Protein AF-A0A9E3YXK5-F1 (afdb_monomer)

Nearest PDB structures (foldseek):
  3r5a-assembly2_E  TM=9.094E-01  e=1.624E-13  Pseudomonas aeruginosa
  3r5c-assembly1_C  TM=9.121E-01  e=3.005E-13  Pseudomonas aeruginosa
  3r5d-assembly1_C  TM=9.102E-01  e=3.005E-13  Pseudomonas aeruginosa
  3r5b-assembly2_D  TM=9.345E-01  e=2.028E-12  Pseudomonas aeruginosa
  3r5a-assembly2_F  TM=9.073E-01  e=5.917E-13  Pseudomonas aeruginosa

Sequence (138 aa):
MTDGAFAFGLGVGTHNSKGEWLEVFFPQPLIHPAQTVAAVVENCDNDHALSRDELSAMQAALATAGEKALAQLAGQLLQSDQPVVAVLLQEDKPPANVPEAYLKLHLLSHRLVKPHGTNLEGLFGALPNVAWTSEGAI

pLDDT: mean 95.08, std 7.38, range [40.56, 98.75]

Structure (mmCIF, N/CA/C/O backbone):
data_AF-A0A9E3YXK5-F1
#
_entry.id   AF-A0A9E3YXK5-F1
#
loop_
_atom_site.group_PDB
_atom_site.id
_atom_site.type_symbol
_atom_site.label_atom_id
_atom_site.label_alt_id
_atom_site.label_comp_id
_atom_site.label_asym_id
_atom_site.label_entity_id
_atom_site.label_seq_id
_atom_site.pdbx_PDB_ins_code
_atom_site.Cartn_x
_atom_site.Cartn_y
_atom_site.Cartn_z
_atom_site.occupancy
_atom_site.B_iso_or_equiv
_atom_site.auth_seq_id
_atom_site.auth_comp_id
_atom_site.auth_asym_id
_atom_site.auth_atom_id
_atom_site.pdbx_PDB_model_num
ATOM 1 N N . MET A 1 1 ? -10.781 22.041 4.939 1.00 40.56 1 MET A N 1
ATOM 2 C CA . MET A 1 1 ? -9.516 21.299 5.060 1.00 40.56 1 MET A CA 1
ATOM 3 C C . MET A 1 1 ? -9.758 20.260 6.127 1.00 40.56 1 MET A C 1
ATOM 5 O O . MET A 1 1 ? -10.081 20.636 7.242 1.00 40.56 1 MET A O 1
ATOM 9 N N . THR A 1 2 ? -9.826 18.991 5.754 1.00 45.34 2 THR A N 1
ATOM 10 C CA . THR A 1 2 ? -9.902 17.898 6.727 1.00 45.34 2 THR A CA 1
ATOM 11 C C . THR A 1 2 ? -8.493 17.692 7.267 1.00 45.34 2 THR A C 1
ATOM 13 O O . THR A 1 2 ? -7.605 17.393 6.478 1.00 45.34 2 THR A O 1
ATOM 16 N N . ASP A 1 3 ? -8.290 17.899 8.570 1.00 63.34 3 ASP A N 1
ATOM 17 C CA . ASP A 1 3 ? -7.023 17.689 9.296 1.00 63.34 3 ASP A CA 1
ATOM 18 C C . ASP A 1 3 ? -6.673 16.188 9.400 1.00 63.34 3 ASP A C 1
ATOM 20 O O . ASP A 1 3 ? -6.555 15.620 10.488 1.00 63.34 3 ASP A O 1
ATOM 24 N N . GLY A 1 4 ? -6.597 15.494 8.265 1.00 83.25 4 GLY A N 1
ATOM 25 C CA . GLY A 1 4 ? -6.352 14.058 8.210 1.00 83.25 4 GLY A CA 1
ATOM 26 C C . GLY A 1 4 ? -5.704 13.641 6.898 1.00 83.25 4 GLY A C 1
ATOM 27 O O . GLY A 1 4 ? -5.901 14.289 5.870 1.00 83.25 4 GLY A O 1
ATOM 28 N N . ALA A 1 5 ? -4.940 12.550 6.957 1.00 94.56 5 ALA A N 1
ATOM 29 C CA . ALA A 1 5 ? -4.237 11.996 5.808 1.00 94.56 5 ALA A CA 1
ATOM 30 C C . ALA A 1 5 ? -5.194 11.699 4.638 1.00 94.56 5 ALA A C 1
ATOM 32 O O . ALA A 1 5 ? -6.366 11.353 4.824 1.00 94.56 5 ALA A O 1
ATOM 33 N N . PHE A 1 6 ? -4.687 11.822 3.414 1.00 96.56 6 PHE A N 1
ATOM 34 C CA . PHE A 1 6 ? -5.427 11.550 2.188 1.00 96.56 6 PHE A CA 1
ATOM 35 C C . PHE A 1 6 ? -5.777 10.065 2.049 1.00 96.56 6 PHE A C 1
ATOM 37 O O . PHE A 1 6 ? -6.950 9.730 1.879 1.00 96.56 6 PHE A O 1
ATOM 44 N N . ALA A 1 7 ? -4.790 9.174 2.143 1.00 97.69 7 ALA A N 1
ATOM 45 C CA . ALA A 1 7 ? -4.995 7.740 1.962 1.00 97.69 7 ALA A CA 1
ATOM 46 C C . ALA A 1 7 ? -3.959 6.909 2.720 1.00 97.69 7 ALA A C 1
ATOM 48 O O . ALA A 1 7 ? -2.857 7.374 3.000 1.00 97.69 7 ALA A O 1
ATOM 49 N N . PHE A 1 8 ? -4.313 5.660 3.011 1.00 98.00 8 PHE A N 1
ATOM 50 C CA . PHE A 1 8 ? -3.408 4.681 3.601 1.00 98.00 8 PHE A CA 1
ATOM 51 C C . PHE A 1 8 ? -3.567 3.315 2.935 1.00 98.00 8 PHE A C 1
ATOM 53 O O . PHE A 1 8 ? -4.680 2.912 2.591 1.00 98.00 8 PHE A O 1
ATOM 60 N N . GLY A 1 9 ? -2.470 2.577 2.805 1.00 98.00 9 GLY A N 1
ATOM 61 C CA . GLY A 1 9 ? -2.490 1.179 2.404 1.00 98.00 9 GLY A CA 1
ATOM 62 C C . GLY A 1 9 ? -1.376 0.389 3.076 1.00 98.00 9 GLY A C 1
ATOM 63 O O . GLY A 1 9 ? -0.223 0.804 3.057 1.00 98.00 9 GLY A O 1
ATOM 64 N N . LEU A 1 10 ? -1.723 -0.774 3.625 1.00 98.19 10 LEU A N 1
ATOM 65 C CA . LEU A 1 10 ? -0.760 -1.801 4.010 1.00 98.19 10 LEU A CA 1
ATOM 66 C C . LEU A 1 10 ? -0.742 -2.855 2.902 1.00 98.19 10 LEU A C 1
ATOM 68 O O . LEU A 1 10 ? -1.766 -3.495 2.648 1.00 98.19 10 LEU A O 1
ATOM 72 N N . GLY A 1 11 ? 0.382 -2.967 2.206 1.00 97.56 11 GLY A N 1
ATOM 73 C CA . GLY A 1 11 ? 0.508 -3.749 0.983 1.00 97.56 11 GLY A CA 1
ATOM 74 C C . GLY A 1 11 ? 1.648 -4.751 1.033 1.00 97.56 11 GLY A C 1
ATOM 75 O O . GLY A 1 11 ? 2.569 -4.637 1.836 1.00 97.56 11 GLY A O 1
ATOM 76 N N . VAL A 1 12 ? 1.569 -5.739 0.154 1.00 97.88 12 VAL A N 1
ATOM 77 C CA . VAL A 1 12 ? 2.607 -6.743 -0.091 1.00 97.88 12 VAL A CA 1
ATOM 78 C C . VAL A 1 12 ? 2.933 -6.719 -1.572 1.00 97.88 12 VAL A C 1
ATOM 80 O O . VAL A 1 12 ? 2.033 -6.525 -2.384 1.00 97.88 12 VAL A O 1
ATOM 83 N N . GLY A 1 13 ? 4.194 -6.885 -1.932 1.00 97.31 13 GLY A N 1
ATOM 84 C CA . GLY A 1 13 ? 4.594 -6.820 -3.331 1.00 97.31 13 GLY A CA 1
ATOM 85 C C . GLY A 1 13 ? 5.854 -7.609 -3.605 1.00 97.31 13 GLY A C 1
ATOM 86 O O . GLY A 1 13 ? 6.245 -8.468 -2.819 1.00 97.31 13 GLY A O 1
ATOM 87 N N . THR A 1 14 ? 6.497 -7.289 -4.717 1.00 97.69 14 THR A N 1
ATOM 88 C CA . THR A 1 14 ? 7.682 -7.993 -5.205 1.00 97.69 14 THR A CA 1
ATOM 89 C C . THR A 1 14 ? 8.815 -7.018 -5.492 1.00 97.69 14 THR A C 1
ATOM 91 O O . THR A 1 14 ? 8.611 -5.895 -5.967 1.00 97.69 14 THR A O 1
ATOM 94 N N . HIS A 1 15 ? 10.036 -7.461 -5.192 1.00 97.12 15 HIS A N 1
ATOM 95 C CA . HIS A 1 15 ? 11.270 -6.746 -5.503 1.00 97.12 15 HIS A CA 1
ATOM 96 C C . HIS A 1 15 ? 12.046 -7.460 -6.599 1.00 97.12 15 HIS A C 1
ATOM 98 O O . HIS A 1 15 ? 12.057 -8.689 -6.672 1.00 97.12 15 HIS A O 1
ATOM 104 N N . ASN A 1 16 ? 12.774 -6.692 -7.404 1.00 95.38 16 ASN A N 1
ATOM 105 C CA . ASN A 1 16 ? 13.817 -7.260 -8.248 1.00 95.38 16 ASN A CA 1
ATOM 106 C C . ASN A 1 16 ? 15.084 -7.599 -7.432 1.00 95.38 16 ASN A C 1
ATOM 108 O O . ASN A 1 16 ? 15.186 -7.334 -6.234 1.00 95.38 16 ASN A O 1
ATOM 112 N N . SER A 1 17 ? 16.109 -8.140 -8.096 1.00 94.25 17 SER A N 1
ATOM 113 C CA . SER A 1 17 ? 17.380 -8.514 -7.453 1.00 94.25 17 SER A CA 1
ATOM 114 C C . SER A 1 17 ? 18.189 -7.344 -6.871 1.00 94.25 17 SER A C 1
ATOM 116 O O . SER A 1 17 ? 19.171 -7.582 -6.169 1.00 94.25 17 SER A O 1
ATOM 118 N N . LYS A 1 18 ? 17.801 -6.094 -7.149 1.00 94.38 18 LYS A N 1
ATOM 119 C CA . LYS A 1 18 ? 18.396 -4.876 -6.582 1.00 94.38 18 LYS A CA 1
ATOM 120 C C . LYS A 1 18 ? 17.602 -4.317 -5.395 1.00 94.38 18 LYS A C 1
ATOM 122 O O . LYS A 1 18 ? 18.037 -3.325 -4.820 1.00 94.38 18 LYS A O 1
ATOM 127 N N . GLY A 1 19 ? 16.477 -4.935 -5.027 1.00 93.31 19 GLY A N 1
ATOM 128 C CA . GLY A 1 19 ? 15.590 -4.443 -3.970 1.00 93.31 19 GLY A CA 1
ATOM 129 C C . GLY A 1 19 ? 14.644 -3.325 -4.419 1.00 93.31 19 GLY A C 1
ATOM 130 O O . GLY A 1 19 ? 14.123 -2.604 -3.577 1.00 93.31 19 GLY A O 1
ATOM 131 N N . GLU A 1 20 ? 14.440 -3.145 -5.727 1.00 96.06 20 GLU A N 1
ATOM 132 C CA . GLU A 1 20 ? 13.505 -2.148 -6.265 1.00 96.06 20 GLU A CA 1
ATOM 133 C C . GLU A 1 20 ? 12.106 -2.769 -6.406 1.00 96.06 20 GLU A C 1
ATOM 135 O O . GLU A 1 20 ? 11.978 -3.896 -6.896 1.00 96.06 20 GLU A O 1
ATOM 140 N N . TRP A 1 21 ? 11.059 -2.035 -6.020 1.00 98.06 21 TRP A N 1
ATOM 141 C CA . TRP A 1 21 ? 9.663 -2.455 -6.185 1.00 98.06 21 TRP A CA 1
ATOM 142 C C . TRP A 1 21 ? 9.271 -2.615 -7.656 1.00 98.06 21 TRP A C 1
ATOM 144 O O . TRP A 1 21 ? 9.498 -1.721 -8.470 1.00 98.06 21 TRP A O 1
ATOM 154 N N . LEU A 1 22 ? 8.619 -3.730 -7.985 1.00 97.94 22 LEU A N 1
ATOM 155 C CA . LEU A 1 22 ? 8.006 -3.959 -9.300 1.00 97.94 22 LEU A CA 1
ATOM 156 C C . LEU A 1 22 ? 6.505 -3.661 -9.268 1.00 97.94 22 LEU A C 1
ATOM 158 O O . LEU A 1 22 ? 5.953 -3.007 -10.157 1.00 97.94 22 LEU A O 1
ATOM 162 N N . GLU A 1 23 ? 5.852 -4.130 -8.212 1.00 98.31 23 GLU A N 1
ATOM 163 C CA . GLU A 1 23 ? 4.434 -3.939 -7.953 1.00 98.31 23 GLU A CA 1
ATOM 164 C C . GLU A 1 23 ? 4.136 -4.010 -6.458 1.00 98.31 23 GLU A C 1
ATOM 166 O O . GLU A 1 23 ? 4.963 -4.480 -5.673 1.00 98.31 23 GLU A O 1
ATOM 171 N N . VAL A 1 24 ? 2.957 -3.516 -6.077 1.00 98.50 24 VAL A N 1
ATOM 172 C CA . VAL A 1 24 ? 2.418 -3.677 -4.728 1.00 98.50 24 VAL A CA 1
ATOM 173 C C . VAL A 1 24 ? 0.922 -3.949 -4.815 1.00 98.50 24 VAL A C 1
ATOM 175 O O . VAL A 1 24 ? 0.163 -3.190 -5.428 1.00 98.50 24 VAL A O 1
ATOM 178 N N . PHE A 1 25 ? 0.481 -4.996 -4.131 1.00 98.44 25 PHE A N 1
ATOM 179 C CA . PHE A 1 25 ? -0.918 -5.306 -3.902 1.00 98.44 25 PHE A CA 1
ATOM 180 C C . PHE A 1 25 ? -1.377 -4.764 -2.545 1.00 98.44 25 PHE A C 1
ATOM 182 O O . PHE A 1 25 ? -0.811 -5.099 -1.503 1.00 98.44 25 PHE A O 1
ATOM 189 N N . PHE A 1 26 ? -2.447 -3.964 -2.546 1.00 98.44 26 PHE A N 1
ATOM 190 C CA . PHE A 1 26 ? -3.080 -3.443 -1.331 1.00 98.44 26 PHE A CA 1
ATOM 191 C C . PHE A 1 26 ? -4.434 -4.135 -1.113 1.00 98.44 26 PHE A C 1
ATOM 193 O O . PHE A 1 26 ? -5.405 -3.774 -1.780 1.00 98.44 26 PHE A O 1
ATOM 200 N N . PRO A 1 27 ? -4.554 -5.096 -0.172 1.00 97.25 27 PRO A N 1
ATOM 201 C CA . PRO A 1 27 ? -5.798 -5.845 0.026 1.00 97.25 27 PRO A CA 1
ATOM 202 C C . PRO A 1 27 ? -6.963 -4.973 0.512 1.00 97.25 27 PRO A C 1
ATOM 204 O O . PRO A 1 27 ? -8.118 -5.196 0.148 1.00 97.25 27 PRO A O 1
ATOM 207 N N . GLN A 1 28 ? -6.658 -3.982 1.353 1.00 96.62 28 GLN A N 1
ATOM 208 C CA . GLN A 1 28 ? -7.647 -3.107 1.978 1.00 96.62 28 GLN A CA 1
ATOM 209 C C . GLN A 1 28 ? -7.133 -1.656 2.029 1.00 96.62 28 GLN A C 1
ATOM 211 O O . GLN A 1 28 ? -6.759 -1.173 3.100 1.00 96.62 28 GLN A O 1
ATOM 216 N N . PRO A 1 29 ? -7.084 -0.948 0.884 1.00 97.81 29 PRO A N 1
ATOM 217 C CA . PRO A 1 29 ? -6.719 0.462 0.861 1.00 97.81 29 PRO A CA 1
ATOM 218 C C . PRO A 1 29 ? -7.809 1.303 1.538 1.00 97.81 29 PRO A C 1
ATOM 220 O O . PRO A 1 29 ? -8.999 0.989 1.459 1.00 97.81 29 PRO A O 1
ATOM 223 N N . LEU A 1 30 ? -7.405 2.391 2.186 1.00 97.44 30 LEU A N 1
ATOM 224 C CA . LEU A 1 30 ? -8.283 3.318 2.891 1.00 97.44 30 LEU A CA 1
ATOM 225 C C . LEU A 1 30 ? -8.161 4.712 2.281 1.00 97.44 30 LEU A C 1
ATOM 227 O O . LEU A 1 30 ? -7.059 5.224 2.091 1.00 97.44 30 LEU A O 1
ATOM 231 N N . ILE A 1 31 ? -9.305 5.344 2.033 1.00 96.81 31 ILE A N 1
ATOM 232 C CA . ILE A 1 31 ? -9.391 6.778 1.754 1.00 96.81 31 ILE A CA 1
ATOM 233 C C . ILE A 1 31 ? -9.783 7.491 3.048 1.00 96.81 31 ILE A C 1
ATOM 235 O O . ILE A 1 31 ? -10.665 7.009 3.758 1.00 96.81 31 ILE A O 1
ATOM 239 N N . HIS A 1 32 ? -9.125 8.606 3.361 1.00 95.50 32 HIS A N 1
ATOM 240 C CA . HIS A 1 32 ? -9.312 9.350 4.611 1.00 95.50 32 HIS A CA 1
ATOM 241 C C . HIS A 1 32 ? -9.257 8.446 5.859 1.00 95.50 32 HIS A C 1
ATOM 243 O O . HIS A 1 32 ? -10.256 8.330 6.577 1.00 95.50 32 HIS A O 1
ATOM 249 N N . PRO A 1 33 ? -8.121 7.757 6.106 1.00 95.38 33 PRO A N 1
ATOM 250 C CA . PRO A 1 33 ? -7.980 6.887 7.268 1.00 95.38 33 PRO A CA 1
ATOM 251 C C . PRO A 1 33 ? -8.215 7.662 8.572 1.00 95.38 33 PRO A C 1
ATOM 253 O O . PRO A 1 33 ? -7.969 8.867 8.661 1.00 95.38 33 PRO A O 1
ATOM 256 N N . ALA A 1 34 ? -8.676 6.955 9.605 1.00 93.44 34 ALA A N 1
ATOM 257 C CA . ALA A 1 34 ? -8.844 7.541 10.929 1.00 93.44 34 ALA A CA 1
ATOM 258 C C . ALA A 1 34 ? -7.504 8.080 11.466 1.00 93.44 34 ALA A C 1
ATOM 260 O O . ALA A 1 34 ? -6.443 7.512 11.198 1.00 93.44 34 ALA A O 1
ATOM 261 N N . GLN A 1 35 ? -7.545 9.148 12.272 1.00 91.81 35 GLN A N 1
ATOM 262 C CA . GLN A 1 35 ? -6.334 9.729 12.874 1.00 91.81 35 GLN A CA 1
ATOM 263 C C . GLN A 1 35 ? -5.565 8.722 13.743 1.00 91.81 35 GLN A C 1
ATOM 265 O O . GLN A 1 35 ? -4.345 8.797 13.824 1.00 91.81 35 GLN A O 1
ATOM 270 N N . THR A 1 36 ? -6.261 7.751 14.340 1.00 92.56 36 THR A N 1
ATOM 271 C CA . THR A 1 36 ? -5.670 6.612 15.058 1.00 92.56 36 THR A CA 1
ATOM 272 C C . THR A 1 36 ? -4.735 5.796 14.170 1.00 92.56 36 THR A C 1
ATOM 274 O O . THR A 1 36 ? -3.626 5.482 14.585 1.00 92.56 36 THR A O 1
ATOM 277 N N . VAL A 1 37 ? -5.153 5.493 12.937 1.00 93.38 37 VAL A N 1
ATOM 278 C CA . VAL A 1 37 ? -4.328 4.784 11.948 1.00 93.38 37 VAL A CA 1
ATOM 279 C C . VAL A 1 37 ? -3.164 5.662 11.511 1.00 93.38 37 VAL A C 1
ATOM 281 O O . VAL A 1 37 ? -2.023 5.212 11.551 1.00 93.38 37 VAL A O 1
ATOM 284 N N . ALA A 1 38 ? -3.441 6.917 11.141 1.00 92.62 38 ALA A N 1
ATOM 285 C CA . ALA A 1 38 ? -2.418 7.845 10.666 1.00 92.62 38 ALA A CA 1
ATOM 286 C C . ALA A 1 38 ? -1.301 8.053 11.703 1.00 92.62 38 ALA A C 1
ATOM 288 O O . ALA A 1 38 ? -0.135 8.030 11.336 1.00 92.62 38 ALA A O 1
ATOM 289 N N . ALA A 1 39 ? -1.641 8.162 12.992 1.00 91.44 39 ALA A N 1
ATOM 290 C CA . ALA A 1 39 ? -0.670 8.318 14.074 1.00 91.44 39 ALA A CA 1
ATOM 291 C C . ALA A 1 39 ? 0.226 7.082 14.275 1.00 91.44 39 ALA A C 1
ATOM 293 O O . ALA A 1 39 ? 1.387 7.218 14.649 1.00 91.44 39 ALA A O 1
ATOM 294 N N . VAL A 1 40 ? -0.286 5.869 14.026 1.00 91.75 40 VAL A N 1
ATOM 295 C CA . VAL A 1 40 ? 0.511 4.633 14.149 1.00 91.75 40 VAL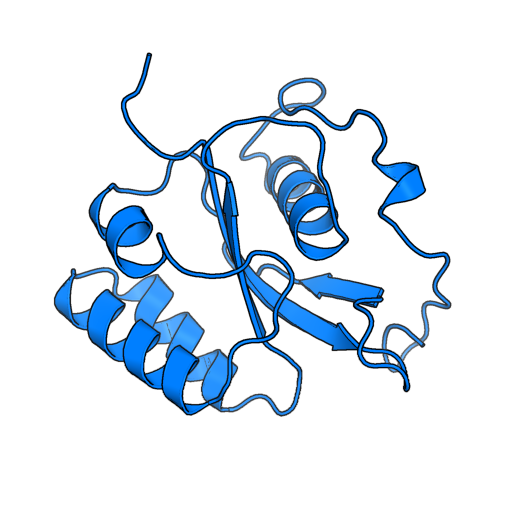 A CA 1
ATOM 296 C C . VAL A 1 40 ? 1.572 4.534 13.050 1.00 91.75 40 VAL A C 1
ATOM 298 O O . VAL A 1 40 ? 2.643 3.981 13.283 1.00 91.75 40 VAL A O 1
ATOM 301 N N . VAL A 1 41 ? 1.279 5.068 11.864 1.00 90.12 41 VAL A N 1
ATOM 302 C CA . VAL A 1 41 ? 2.092 4.887 10.648 1.00 90.12 41 VAL A CA 1
ATOM 303 C C . VAL A 1 41 ? 2.724 6.188 10.142 1.00 90.12 41 VAL A C 1
ATOM 305 O O . VAL A 1 41 ? 3.260 6.223 9.042 1.00 90.12 41 VAL A O 1
ATOM 308 N N . GLU A 1 42 ? 2.688 7.259 10.942 1.00 88.38 42 GLU A N 1
ATOM 309 C CA . GLU A 1 42 ? 3.154 8.602 10.561 1.00 88.38 42 GLU A CA 1
ATOM 310 C C . GLU A 1 42 ? 4.633 8.634 10.154 1.00 88.38 42 GLU A C 1
ATOM 312 O O . GLU A 1 42 ? 5.013 9.385 9.261 1.00 88.38 42 GLU A O 1
ATOM 317 N N . ASN A 1 43 ? 5.454 7.795 10.791 1.00 85.56 43 ASN A N 1
ATOM 318 C CA . ASN A 1 43 ? 6.897 7.717 10.554 1.00 85.56 43 ASN A CA 1
ATOM 319 C C . ASN A 1 43 ? 7.298 6.605 9.574 1.00 85.56 43 ASN A C 1
ATOM 321 O O . ASN A 1 43 ? 8.488 6.335 9.424 1.00 85.56 43 ASN A O 1
ATOM 325 N N . CYS A 1 44 ? 6.335 5.918 8.957 1.00 88.56 44 CYS A N 1
ATOM 326 C CA . CYS A 1 44 ? 6.647 4.894 7.970 1.00 88.56 44 CYS A CA 1
ATOM 327 C C . CYS A 1 44 ? 7.122 5.543 6.669 1.00 88.56 44 CYS A C 1
ATOM 329 O O . CYS A 1 44 ? 6.546 6.523 6.200 1.00 88.56 44 CYS A O 1
ATOM 331 N N . ASP A 1 45 ? 8.173 4.975 6.086 1.00 92.38 45 ASP A N 1
ATOM 332 C CA . ASP A 1 45 ? 8.618 5.335 4.746 1.00 92.38 45 ASP A CA 1
ATOM 333 C C . ASP A 1 45 ? 7.726 4.629 3.715 1.00 92.38 45 ASP A C 1
ATOM 335 O O . ASP A 1 45 ? 7.571 3.407 3.745 1.00 92.38 45 ASP A O 1
ATOM 339 N N . ASN A 1 46 ? 7.153 5.409 2.799 1.00 95.12 46 ASN A N 1
ATOM 340 C CA . ASN A 1 46 ? 6.265 4.920 1.750 1.00 95.12 46 ASN A CA 1
ATOM 341 C C . ASN A 1 46 ? 6.976 4.036 0.711 1.00 95.12 46 ASN A C 1
ATOM 343 O O . ASN A 1 46 ? 6.290 3.377 -0.065 1.00 95.12 46 ASN A O 1
ATOM 347 N N . ASP A 1 47 ? 8.310 4.033 0.657 1.00 96.00 47 ASP A N 1
ATOM 348 C CA . ASP A 1 47 ? 9.098 3.257 -0.310 1.00 96.00 47 ASP A CA 1
ATOM 349 C C . ASP A 1 47 ? 9.899 2.119 0.342 1.00 96.00 47 ASP A C 1
ATOM 351 O O . ASP A 1 47 ? 10.381 1.215 -0.341 1.00 96.00 47 ASP A O 1
ATOM 355 N N . HIS A 1 48 ? 10.045 2.114 1.669 1.00 95.31 48 HIS A N 1
ATOM 356 C CA . HIS A 1 48 ? 10.835 1.092 2.351 1.00 95.31 48 HIS A CA 1
ATOM 357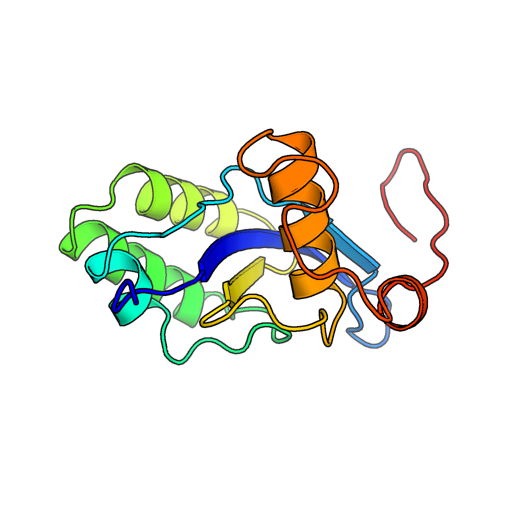 C C . HIS A 1 48 ? 9.992 -0.123 2.742 1.00 95.31 48 HIS A C 1
ATOM 359 O O . HIS A 1 48 ? 8.914 -0.002 3.326 1.00 95.31 48 HIS A O 1
ATOM 365 N N . ALA A 1 49 ? 10.510 -1.321 2.466 1.00 96.00 49 ALA A N 1
ATOM 366 C CA . ALA A 1 49 ? 9.897 -2.544 2.962 1.00 96.00 49 ALA A CA 1
ATOM 367 C C . ALA A 1 49 ? 10.068 -2.642 4.484 1.00 96.00 49 ALA A C 1
ATOM 369 O O . ALA A 1 49 ? 11.179 -2.551 5.000 1.00 96.00 49 ALA A O 1
ATOM 370 N N . LEU A 1 50 ? 8.968 -2.868 5.196 1.00 95.88 50 LEU A N 1
ATOM 371 C CA . LEU A 1 50 ? 8.961 -3.062 6.638 1.00 95.88 50 LEU A CA 1
ATOM 372 C C . LEU A 1 50 ? 9.697 -4.351 7.004 1.00 95.88 50 LEU A C 1
ATOM 374 O O . LEU A 1 50 ? 9.428 -5.428 6.462 1.00 95.88 50 LEU A O 1
ATOM 378 N N . SER A 1 51 ? 10.573 -4.258 7.997 1.00 95.25 51 SER A N 1
ATOM 379 C CA . SER A 1 51 ? 11.114 -5.431 8.669 1.00 95.25 51 SER A CA 1
ATOM 380 C C . SER A 1 51 ? 10.020 -6.171 9.446 1.00 95.25 51 SER A C 1
ATOM 382 O O . SER A 1 51 ? 8.967 -5.630 9.799 1.00 95.25 51 SER A O 1
ATOM 384 N N . ARG A 1 52 ? 10.287 -7.441 9.770 1.00 94.69 52 ARG A N 1
ATOM 385 C CA . ARG A 1 52 ? 9.367 -8.273 10.560 1.00 94.69 52 ARG A CA 1
ATOM 386 C C . ARG A 1 52 ? 9.067 -7.659 11.934 1.00 94.69 52 ARG A C 1
ATOM 388 O O . ARG A 1 52 ? 7.934 -7.753 12.401 1.00 94.69 52 ARG A O 1
ATOM 395 N N . ASP A 1 53 ? 10.055 -7.017 12.553 1.00 95.69 53 ASP A N 1
ATOM 396 C CA . ASP A 1 53 ? 9.900 -6.376 13.860 1.00 95.69 53 ASP A CA 1
ATOM 397 C C . ASP A 1 53 ? 9.050 -5.104 13.764 1.00 95.69 53 ASP A C 1
ATOM 399 O O . ASP A 1 53 ? 8.149 -4.913 14.581 1.00 95.69 53 ASP A O 1
ATOM 403 N N . GLU A 1 54 ? 9.260 -4.279 12.733 1.00 95.88 54 GLU A N 1
ATOM 404 C CA . GLU A 1 54 ? 8.434 -3.091 12.475 1.00 95.88 54 GLU A CA 1
ATOM 405 C C . GLU A 1 54 ? 6.980 -3.470 12.187 1.00 95.88 54 GLU A C 1
ATOM 407 O O . GLU A 1 54 ? 6.062 -2.881 12.758 1.00 95.88 54 GLU A O 1
ATOM 412 N N . LEU A 1 55 ? 6.753 -4.497 11.363 1.00 96.31 55 LEU A N 1
ATOM 413 C CA . LEU A 1 55 ? 5.406 -4.973 11.055 1.00 96.31 55 LEU A CA 1
ATOM 414 C C . LEU A 1 55 ? 4.713 -5.573 12.292 1.00 96.31 55 LEU A C 1
ATOM 416 O O . LEU A 1 55 ? 3.523 -5.341 12.503 1.00 96.31 55 LEU A O 1
ATOM 420 N N . SER A 1 56 ? 5.450 -6.292 13.144 1.00 96.69 56 SER A N 1
ATOM 421 C CA . SER A 1 56 ? 4.946 -6.816 14.423 1.00 96.69 56 SER A CA 1
ATOM 422 C C . SER A 1 56 ? 4.592 -5.694 15.407 1.00 96.69 56 SER A C 1
ATOM 424 O O . SER A 1 56 ? 3.517 -5.698 16.014 1.00 96.69 56 SER A O 1
ATOM 426 N N . ALA A 1 57 ? 5.447 -4.674 15.516 1.00 96.25 57 ALA A N 1
ATOM 427 C CA . ALA A 1 57 ? 5.175 -3.495 16.332 1.00 96.25 57 ALA A CA 1
ATOM 428 C C . ALA A 1 57 ? 3.941 -2.731 15.822 1.00 96.25 57 ALA A C 1
ATOM 430 O O . ALA A 1 57 ? 3.062 -2.378 16.613 1.00 96.25 57 ALA A O 1
ATOM 431 N N . MET A 1 58 ? 3.824 -2.548 14.503 1.00 96.00 58 MET A N 1
ATOM 432 C CA . MET A 1 58 ? 2.665 -1.923 13.865 1.00 96.00 58 MET A CA 1
ATOM 433 C C . MET A 1 58 ? 1.384 -2.721 14.119 1.00 96.00 58 MET A C 1
ATOM 435 O O . MET A 1 58 ? 0.359 -2.140 14.475 1.00 96.00 58 MET A O 1
ATOM 439 N N . GLN A 1 59 ? 1.434 -4.052 14.006 1.00 96.94 59 GLN A N 1
ATOM 440 C CA . GLN A 1 59 ? 0.307 -4.930 14.318 1.00 96.94 59 GLN A CA 1
ATOM 441 C C . GLN A 1 59 ? -0.205 -4.700 15.749 1.00 96.94 59 GLN A C 1
ATOM 443 O O . GLN A 1 59 ? -1.409 -4.527 15.962 1.00 96.94 59 GLN A O 1
ATOM 448 N N . ALA A 1 60 ? 0.700 -4.687 16.732 1.00 96.69 60 ALA A N 1
ATOM 449 C CA . ALA A 1 60 ? 0.357 -4.479 18.136 1.00 96.69 60 ALA A CA 1
ATOM 450 C C . ALA A 1 60 ? -0.204 -3.069 18.396 1.00 96.69 60 ALA A C 1
ATOM 452 O O . ALA A 1 60 ? -1.176 -2.908 19.143 1.00 96.69 60 ALA A O 1
ATOM 453 N N . ALA A 1 61 ? 0.368 -2.051 17.748 1.00 96.06 61 ALA A N 1
ATOM 454 C CA . ALA A 1 61 ? -0.102 -0.674 17.837 1.00 96.06 61 ALA A CA 1
ATOM 455 C C . ALA A 1 61 ? -1.518 -0.516 17.255 1.00 96.06 61 ALA A C 1
ATOM 457 O O . ALA A 1 61 ? -2.396 0.029 17.925 1.00 96.06 61 ALA A O 1
ATOM 458 N N . LEU A 1 62 ? -1.783 -1.079 16.071 1.00 95.94 62 LEU A N 1
ATOM 459 C CA . LEU A 1 62 ? -3.113 -1.091 15.448 1.00 95.94 62 LEU A CA 1
ATOM 460 C C . LEU A 1 62 ? -4.144 -1.825 16.316 1.00 95.94 62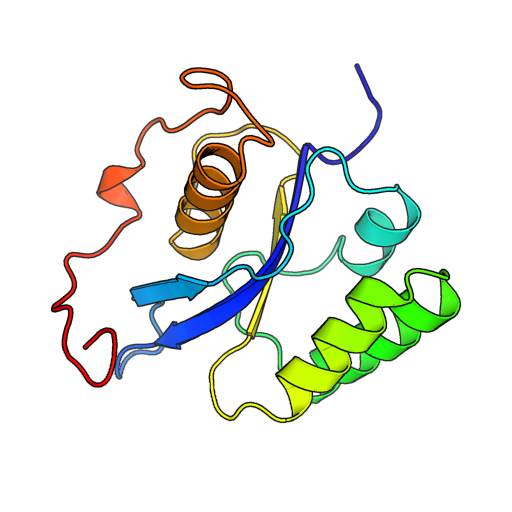 LEU A C 1
ATOM 462 O O . LEU A 1 62 ? -5.267 -1.348 16.483 1.00 95.94 62 LEU A O 1
ATOM 466 N N . ALA A 1 63 ? -3.765 -2.955 16.923 1.00 95.88 63 ALA A N 1
ATOM 467 C CA . ALA A 1 63 ? -4.639 -3.688 17.838 1.00 95.88 63 ALA A CA 1
ATOM 468 C C . ALA A 1 63 ? -4.997 -2.854 19.080 1.00 95.88 63 ALA A C 1
ATOM 470 O O . ALA A 1 63 ? -6.158 -2.828 19.492 1.00 95.88 63 ALA A O 1
ATOM 471 N N . THR A 1 64 ? -4.019 -2.135 19.639 1.00 95.94 64 THR A N 1
ATOM 472 C CA . THR A 1 64 ? -4.208 -1.241 20.794 1.00 95.94 64 THR A CA 1
ATOM 473 C C . THR A 1 64 ? -5.087 -0.040 20.440 1.00 95.94 64 THR A C 1
ATOM 475 O O . THR A 1 64 ? -5.929 0.363 21.239 1.00 95.94 64 THR A O 1
ATOM 478 N N . ALA A 1 65 ? -4.951 0.487 19.221 1.00 93.69 65 ALA A N 1
ATOM 479 C CA . ALA A 1 65 ? -5.781 1.564 18.688 1.00 93.69 65 ALA A CA 1
ATOM 480 C C . ALA A 1 65 ? -7.222 1.127 18.339 1.00 93.69 65 ALA A C 1
ATOM 482 O O . ALA A 1 65 ? -8.052 1.967 18.003 1.00 93.69 65 ALA A O 1
ATOM 483 N N . GLY A 1 66 ? -7.540 -0.171 18.427 1.00 94.19 66 GLY A N 1
ATOM 484 C CA . GLY A 1 66 ? -8.866 -0.718 18.121 1.00 94.19 66 GLY A CA 1
ATOM 485 C C . GLY A 1 66 ? -9.101 -1.043 16.641 1.00 94.19 66 GLY A C 1
ATOM 486 O O . GLY A 1 66 ? -10.191 -1.493 16.283 1.00 94.19 66 GLY A O 1
ATOM 487 N N . GLU A 1 67 ? -8.081 -0.903 15.795 1.00 95.06 67 GLU A N 1
ATOM 488 C CA . GLU A 1 67 ? -8.123 -1.122 14.344 1.00 95.06 67 GLU A CA 1
ATOM 489 C C . GLU A 1 67 ? -7.981 -2.613 13.998 1.00 95.06 67 GLU A C 1
ATOM 491 O O . GLU A 1 67 ? -7.017 -3.067 13.377 1.00 95.06 67 GLU A O 1
A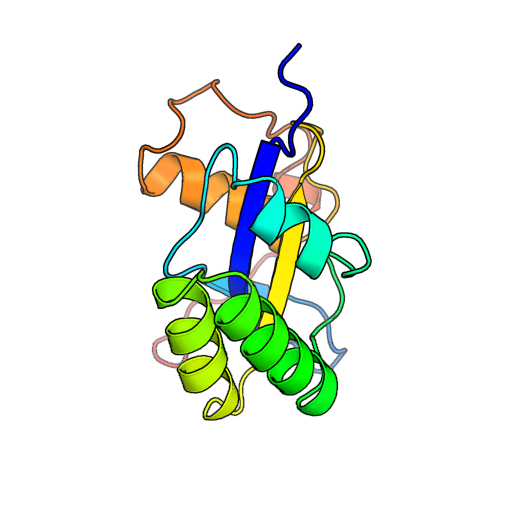TOM 496 N N . LYS A 1 68 ? -8.960 -3.417 14.435 1.00 95.00 68 LYS A N 1
ATOM 497 C CA . LYS A 1 68 ? -8.900 -4.891 14.403 1.00 95.00 68 LYS A CA 1
ATOM 498 C C . LYS A 1 68 ? -8.643 -5.473 13.013 1.00 95.00 68 LYS A C 1
ATOM 500 O O . LYS A 1 68 ? -7.883 -6.428 12.896 1.00 95.00 68 LYS A O 1
ATOM 505 N N . ALA A 1 69 ? -9.272 -4.917 11.977 1.00 94.81 69 ALA A N 1
ATOM 506 C CA . ALA A 1 69 ? -9.124 -5.413 10.609 1.00 94.81 69 ALA A CA 1
ATOM 507 C C . ALA A 1 69 ? -7.691 -5.218 10.088 1.00 94.81 69 ALA A C 1
ATOM 509 O O . ALA A 1 69 ? -7.099 -6.152 9.554 1.00 94.81 69 ALA A O 1
ATOM 510 N N . LEU A 1 70 ? -7.103 -4.040 10.320 1.00 96.12 70 LEU A N 1
ATOM 511 C CA . LEU A 1 70 ? -5.725 -3.748 9.921 1.00 96.12 70 LEU A CA 1
ATOM 512 C C . LEU A 1 70 ? -4.715 -4.546 10.749 1.00 96.12 70 LEU A C 1
ATOM 514 O O . LEU A 1 70 ? -3.751 -5.064 10.197 1.00 96.12 70 LEU A O 1
ATOM 518 N N . ALA A 1 71 ? -4.956 -4.717 12.052 1.00 97.06 71 ALA A N 1
ATOM 519 C CA . ALA A 1 71 ? -4.123 -5.574 12.895 1.00 97.06 71 ALA A CA 1
ATOM 520 C C . ALA A 1 71 ? -4.174 -7.047 12.448 1.00 97.06 71 ALA A C 1
ATOM 522 O O . ALA A 1 71 ? -3.163 -7.748 12.456 1.00 97.06 71 ALA A O 1
ATOM 523 N N . GLN A 1 72 ? -5.340 -7.535 12.024 1.00 97.50 72 GLN A N 1
ATOM 524 C CA . GLN A 1 72 ? -5.456 -8.876 11.458 1.00 97.50 72 GLN A CA 1
ATOM 525 C C . GLN A 1 72 ? -4.702 -8.988 10.127 1.00 97.50 72 GLN A C 1
ATOM 527 O O . GLN A 1 72 ? -3.983 -9.966 9.931 1.00 97.50 72 GLN A O 1
ATOM 532 N N . LEU A 1 73 ? -4.826 -7.990 9.246 1.00 97.25 73 LEU A N 1
ATOM 533 C CA . LEU A 1 73 ? -4.098 -7.942 7.980 1.00 97.25 73 LEU A CA 1
ATOM 534 C C . LEU A 1 73 ? -2.579 -7.946 8.205 1.00 97.25 73 LEU A C 1
ATOM 536 O O . LEU A 1 73 ? -1.886 -8.780 7.633 1.00 97.25 73 LEU A O 1
ATOM 540 N N . ALA A 1 74 ? -2.065 -7.092 9.092 1.00 97.00 74 ALA A N 1
ATOM 541 C CA . ALA A 1 74 ? -0.646 -7.084 9.454 1.00 97.00 74 ALA A CA 1
ATOM 542 C C . ALA A 1 74 ? -0.183 -8.457 9.977 1.00 97.00 74 ALA A C 1
ATOM 544 O O . ALA A 1 74 ? 0.872 -8.950 9.585 1.00 97.00 74 ALA A O 1
ATOM 545 N N . GLY A 1 75 ? -1.018 -9.130 10.778 1.00 97.06 75 GLY A N 1
ATOM 546 C CA . GLY A 1 75 ? -0.772 -10.498 11.240 1.00 97.06 75 GLY A CA 1
ATOM 547 C C . GLY A 1 75 ? -0.689 -11.542 10.123 1.00 97.06 75 GLY A C 1
ATOM 548 O O . G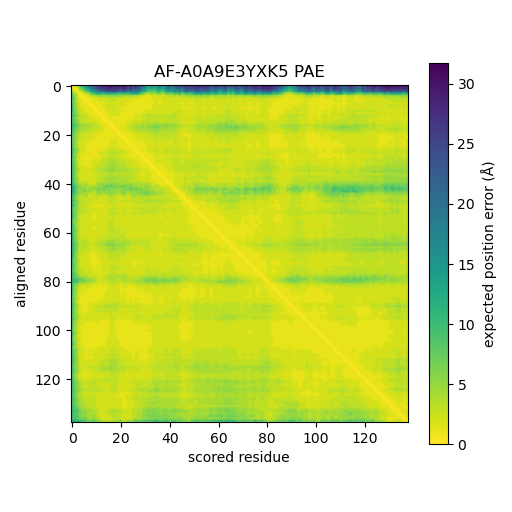LY A 1 75 ? 0.124 -12.460 10.205 1.00 97.06 75 GLY A O 1
ATOM 549 N N . GLN A 1 76 ? -1.508 -11.407 9.077 1.00 96.94 76 GLN A N 1
ATOM 550 C CA . GLN A 1 76 ? -1.450 -12.271 7.894 1.00 96.94 76 GLN A CA 1
ATOM 551 C C . GLN A 1 76 ? -0.183 -12.005 7.078 1.00 96.94 76 GLN A C 1
ATOM 553 O O . GLN A 1 76 ? 0.488 -12.946 6.664 1.00 96.94 76 GLN A O 1
ATOM 558 N N . LEU A 1 77 ? 0.174 -10.733 6.897 1.00 96.56 77 LEU A N 1
ATOM 559 C CA . LEU A 1 77 ? 1.360 -10.331 6.144 1.00 96.56 77 LEU A CA 1
ATOM 560 C C . LEU A 1 77 ? 2.670 -10.755 6.827 1.00 96.56 77 LEU A C 1
ATOM 562 O O . LEU A 1 77 ? 3.617 -11.101 6.133 1.00 96.56 77 LEU A O 1
ATOM 566 N N . LEU A 1 78 ? 2.709 -10.857 8.161 1.00 95.69 78 LEU A N 1
ATOM 567 C CA . LEU A 1 78 ? 3.848 -11.432 8.903 1.00 95.69 78 LEU A CA 1
ATOM 568 C C . LEU A 1 78 ? 4.139 -12.907 8.572 1.00 95.69 78 LEU A C 1
ATOM 570 O O . LEU A 1 78 ? 5.231 -13.402 8.873 1.00 95.69 78 LEU A O 1
ATOM 574 N N . GLN A 1 79 ? 3.163 -13.626 8.012 1.00 94.31 79 GLN A N 1
ATOM 575 C CA . GLN A 1 79 ? 3.328 -15.011 7.561 1.00 94.31 79 GLN A CA 1
ATOM 576 C C . GLN A 1 79 ? 3.805 -15.102 6.105 1.00 94.31 79 GLN A C 1
ATOM 578 O O . GLN A 1 79 ? 4.081 -16.201 5.635 1.00 94.31 79 GLN A O 1
ATOM 583 N N . SER A 1 80 ? 3.875 -13.976 5.390 1.00 93.12 80 SER A N 1
ATOM 584 C CA . SER A 1 80 ? 4.378 -13.909 4.021 1.00 93.12 80 SER A CA 1
ATOM 585 C C . SER A 1 80 ? 5.904 -13.809 4.005 1.00 93.12 80 SER A C 1
ATOM 587 O O . SER A 1 80 ? 6.499 -13.162 4.867 1.00 93.12 80 SER A O 1
ATOM 589 N N . ASP A 1 81 ? 6.522 -14.402 2.985 1.00 92.25 81 ASP A N 1
ATOM 590 C CA . ASP A 1 81 ? 7.947 -14.223 2.677 1.00 92.25 81 ASP A CA 1
ATOM 591 C C . ASP A 1 81 ? 8.201 -13.032 1.731 1.00 92.25 81 ASP A C 1
ATOM 593 O O . ASP A 1 81 ? 9.347 -12.679 1.464 1.00 92.25 81 ASP A O 1
ATOM 597 N N . GLN A 1 82 ? 7.136 -12.413 1.212 1.00 95.06 82 GLN A N 1
ATOM 598 C CA . GLN A 1 82 ? 7.215 -11.262 0.309 1.00 95.06 82 GLN A CA 1
ATOM 599 C C . GLN A 1 82 ? 7.376 -9.941 1.081 1.00 95.06 82 GLN A C 1
ATOM 601 O O . GLN A 1 82 ? 6.836 -9.818 2.186 1.00 95.06 82 GLN A O 1
ATOM 606 N N . PRO A 1 83 ? 8.067 -8.935 0.510 1.00 97.12 83 PRO A N 1
ATOM 607 C CA . PRO A 1 83 ? 8.231 -7.630 1.139 1.00 97.12 83 PRO A CA 1
ATOM 608 C C . PRO A 1 83 ? 6.884 -6.922 1.340 1.00 97.12 83 PRO A C 1
ATOM 610 O O . PRO A 1 83 ? 6.003 -6.930 0.477 1.00 97.12 83 PRO A O 1
ATOM 613 N N . VAL A 1 84 ? 6.744 -6.283 2.502 1.00 98.00 84 VAL A N 1
ATOM 614 C CA . VAL A 1 84 ? 5.534 -5.577 2.946 1.00 98.00 84 VAL A CA 1
ATOM 615 C C . VAL A 1 84 ? 5.847 -4.095 3.077 1.00 98.00 84 VAL A C 1
ATOM 617 O O . VAL A 1 84 ? 6.910 -3.743 3.572 1.00 98.00 84 VAL A O 1
ATOM 620 N N . VAL A 1 85 ? 4.926 -3.223 2.682 1.00 98.12 85 VAL A N 1
ATOM 621 C CA . VAL A 1 85 ? 5.074 -1.765 2.784 1.00 98.12 85 VAL A CA 1
ATOM 622 C C . VAL A 1 85 ? 3.817 -1.137 3.369 1.00 98.12 85 VAL A C 1
ATOM 624 O O . VAL A 1 85 ? 2.698 -1.568 3.083 1.00 98.12 85 VAL A O 1
ATOM 627 N N . ALA A 1 86 ? 3.997 -0.109 4.194 1.00 98.00 86 ALA A N 1
ATOM 628 C CA . ALA A 1 86 ? 2.918 0.743 4.671 1.00 98.00 86 ALA A CA 1
ATOM 629 C C . ALA A 1 86 ? 3.057 2.117 4.019 1.00 98.00 86 ALA A C 1
ATOM 631 O O . ALA A 1 86 ? 4.056 2.797 4.219 1.00 98.00 86 ALA A O 1
ATOM 632 N N . VAL A 1 87 ? 2.047 2.519 3.253 1.00 98.25 87 VAL A N 1
ATOM 633 C CA . VAL A 1 87 ? 2.040 3.788 2.526 1.00 98.25 87 VAL A CA 1
ATOM 634 C C . VAL A 1 87 ? 1.010 4.711 3.153 1.00 98.25 87 VAL A C 1
ATOM 636 O O . VAL A 1 87 ? -0.185 4.409 3.126 1.00 98.25 87 VAL A O 1
ATOM 639 N N . LEU A 1 88 ? 1.462 5.845 3.685 1.00 97.62 88 LEU A N 1
ATOM 640 C CA . LEU A 1 88 ? 0.618 6.924 4.183 1.00 97.62 88 LEU A CA 1
ATOM 641 C C . LEU A 1 88 ? 0.781 8.156 3.290 1.00 97.62 88 LEU A C 1
ATOM 643 O O . LEU A 1 88 ? 1.808 8.833 3.282 1.00 97.62 88 LEU A O 1
ATOM 647 N N . LEU A 1 89 ? -0.275 8.484 2.553 1.00 97.06 89 LEU A N 1
ATOM 648 C CA . LEU A 1 89 ? -0.345 9.713 1.776 1.00 97.06 89 LEU A CA 1
ATOM 649 C C . LEU A 1 89 ? -0.984 10.793 2.639 1.00 97.06 89 LEU A C 1
ATOM 651 O O . LEU A 1 89 ? -2.190 10.756 2.878 1.00 97.06 89 LEU A O 1
ATOM 655 N N . GLN A 1 90 ? -0.196 11.768 3.089 1.00 95.06 90 GLN A N 1
ATOM 656 C CA . GLN A 1 90 ? -0.728 12.912 3.840 1.00 95.06 90 GLN A CA 1
ATOM 657 C C . GLN A 1 90 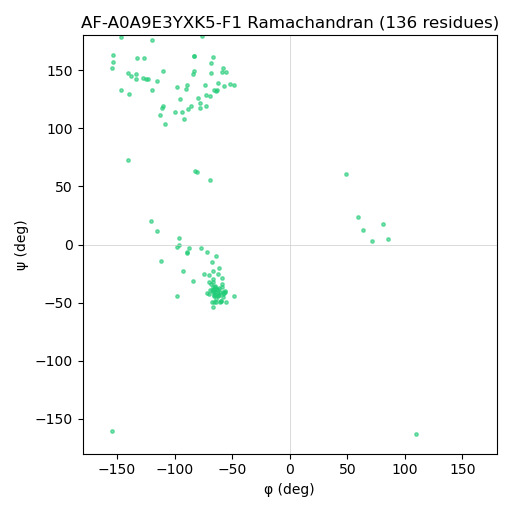? -1.603 13.809 2.956 1.00 95.06 90 GLN A C 1
ATOM 659 O O . GLN A 1 90 ? -2.666 14.262 3.369 1.00 95.06 90 GLN A O 1
ATOM 664 N N . GLU A 1 91 ? -1.192 14.004 1.705 1.00 95.50 91 GLU A N 1
ATOM 665 C CA . GLU A 1 91 ? -1.862 14.851 0.721 1.00 95.50 91 GLU A CA 1
ATOM 666 C C . GLU A 1 91 ? -1.995 14.116 -0.620 1.00 95.50 91 GLU A C 1
ATOM 668 O O . GLU A 1 91 ? -1.240 13.188 -0.915 1.00 95.50 91 GLU A O 1
ATOM 673 N N . ASP A 1 92 ? -2.910 14.573 -1.477 1.00 97.06 92 ASP A N 1
ATOM 674 C CA . ASP A 1 92 ? -3.064 14.063 -2.844 1.00 97.06 92 ASP A CA 1
ATOM 675 C C . ASP A 1 92 ? -2.033 14.682 -3.810 1.00 97.06 92 ASP A C 1
ATOM 677 O O . ASP A 1 92 ? -2.363 15.390 -4.764 1.00 97.06 92 ASP A O 1
ATOM 681 N N . LYS A 1 93 ? -0.748 14.436 -3.540 1.00 97.38 93 LYS A N 1
ATOM 682 C CA . LYS A 1 93 ? 0.375 14.852 -4.400 1.00 97.38 93 LYS A CA 1
ATOM 683 C C . LYS A 1 9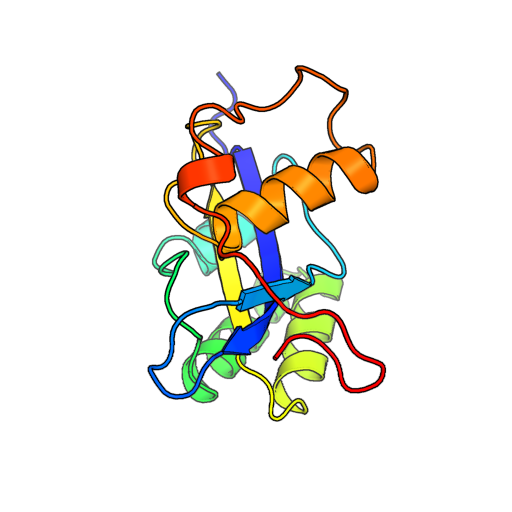3 ? 0.607 13.848 -5.538 1.00 97.38 93 LYS A C 1
ATOM 685 O O . LYS A 1 93 ? 0.104 12.724 -5.449 1.00 97.38 93 LYS A O 1
ATOM 690 N N . PRO A 1 94 ? 1.326 14.224 -6.612 1.00 98.12 94 PRO A N 1
ATOM 691 C CA . PRO A 1 94 ? 1.803 13.261 -7.605 1.00 98.12 94 PRO A CA 1
ATOM 692 C C . PRO A 1 94 ? 2.552 12.098 -6.924 1.00 98.12 94 PRO A C 1
ATOM 694 O O . PRO A 1 94 ? 3.300 12.370 -5.983 1.00 98.12 94 PRO A O 1
ATOM 697 N N . PRO A 1 95 ? 2.354 10.832 -7.343 1.00 97.56 95 PRO A N 1
ATOM 698 C CA . PRO A 1 95 ? 3.063 9.696 -6.752 1.00 97.56 95 PRO A CA 1
ATOM 699 C C . PRO A 1 95 ? 4.570 9.799 -7.006 1.00 97.56 95 PRO A C 1
ATOM 701 O O . PRO A 1 95 ? 4.990 10.028 -8.141 1.00 97.56 95 PRO A O 1
ATOM 704 N N . ALA A 1 96 ? 5.375 9.604 -5.962 1.00 97.06 96 ALA A N 1
ATOM 705 C CA . ALA A 1 96 ? 6.832 9.716 -6.049 1.00 97.06 96 ALA A CA 1
ATOM 706 C C . ALA A 1 96 ? 7.541 8.384 -6.349 1.00 97.06 96 ALA A C 1
ATOM 708 O O . ALA A 1 96 ? 8.665 8.387 -6.849 1.00 97.06 96 ALA A O 1
ATOM 709 N N . ASN A 1 97 ? 6.900 7.255 -6.046 1.00 97.88 97 ASN A N 1
ATOM 710 C CA . ASN A 1 97 ? 7.483 5.914 -6.120 1.00 97.88 97 ASN A CA 1
ATOM 711 C C . ASN A 1 97 ? 6.430 4.859 -6.515 1.00 97.88 97 ASN A C 1
ATOM 713 O O . ASN A 1 97 ? 5.251 5.169 -6.729 1.00 97.88 97 ASN A O 1
ATOM 717 N N . VAL A 1 98 ? 6.869 3.602 -6.636 1.00 98.44 98 VAL A N 1
ATOM 718 C CA . VAL A 1 98 ? 6.017 2.477 -7.050 1.00 98.44 98 VAL A CA 1
ATOM 719 C C . VAL A 1 98 ? 4.893 2.210 -6.039 1.00 98.44 98 VAL A C 1
ATOM 721 O O . VAL A 1 98 ? 3.739 2.158 -6.478 1.00 98.44 98 VAL A O 1
ATOM 724 N N . PRO A 1 99 ? 5.141 2.092 -4.717 1.00 98.62 99 PRO A N 1
ATOM 725 C CA . PRO A 1 99 ? 4.056 1.851 -3.764 1.00 98.62 99 PRO A CA 1
ATOM 726 C C . PRO A 1 99 ? 2.958 2.926 -3.781 1.00 98.62 99 PRO A C 1
ATOM 728 O O . PRO A 1 99 ? 1.771 2.590 -3.802 1.00 98.62 99 PRO A O 1
ATOM 731 N N . GLU A 1 100 ? 3.315 4.213 -3.849 1.00 98.56 100 GLU A N 1
ATOM 732 C CA . GLU A 1 100 ? 2.339 5.308 -3.929 1.00 98.56 100 GLU A CA 1
ATOM 733 C C . GLU A 1 100 ? 1.522 5.270 -5.228 1.00 98.56 100 GLU A C 1
ATOM 735 O O . GLU A 1 100 ? 0.302 5.483 -5.210 1.00 98.56 100 GLU A O 1
ATOM 740 N N . ALA A 1 101 ? 2.175 4.968 -6.356 1.00 98.56 101 ALA A N 1
ATOM 741 C CA . ALA A 1 101 ? 1.519 4.812 -7.650 1.00 98.56 101 ALA A CA 1
ATOM 742 C C . ALA A 1 101 ? 0.480 3.680 -7.613 1.00 98.56 101 ALA A C 1
ATOM 744 O O . ALA A 1 101 ? -0.682 3.886 -7.986 1.00 98.56 101 ALA A O 1
ATOM 745 N N . TYR A 1 102 ? 0.863 2.504 -7.106 1.00 98.69 102 TYR A N 1
ATOM 746 C CA . TYR A 1 102 ? -0.046 1.366 -6.971 1.00 98.69 102 TYR A CA 1
ATOM 747 C C . TYR A 1 102 ? -1.176 1.637 -5.978 1.00 98.69 102 TYR A C 1
ATOM 749 O O . TYR A 1 102 ? -2.314 1.256 -6.264 1.00 98.69 102 TYR A O 1
ATOM 757 N N . LEU A 1 103 ? -0.924 2.335 -4.864 1.00 98.69 103 LEU A N 1
ATOM 758 C CA . LEU A 1 103 ? -1.977 2.699 -3.914 1.00 98.69 103 LEU A CA 1
ATOM 759 C C . LEU A 1 103 ? -3.047 3.561 -4.593 1.00 98.69 103 LEU A C 1
ATOM 761 O O . LEU A 1 103 ? -4.233 3.243 -4.513 1.00 98.69 103 LEU A O 1
ATOM 765 N N . LYS A 1 104 ? -2.655 4.607 -5.329 1.00 98.62 104 LYS A N 1
ATOM 766 C CA . LYS A 1 104 ? -3.611 5.470 -6.045 1.00 98.62 104 LYS A CA 1
ATOM 767 C C . LYS A 1 104 ? -4.407 4.714 -7.112 1.00 98.62 104 LYS A C 1
ATOM 769 O O . LYS A 1 104 ? -5.615 4.926 -7.246 1.00 98.62 104 LYS A O 1
ATOM 774 N N . LEU A 1 105 ? -3.771 3.793 -7.837 1.00 98.69 105 LEU A N 1
ATOM 775 C CA . LEU A 1 105 ? -4.459 2.918 -8.794 1.00 98.69 105 LEU A CA 1
ATOM 776 C C . LEU A 1 105 ? -5.449 1.960 -8.107 1.00 98.69 105 LEU A C 1
ATOM 778 O O . LEU A 1 105 ? -6.545 1.727 -8.629 1.00 98.69 105 LEU A O 1
ATOM 782 N N . HIS A 1 106 ? -5.116 1.457 -6.915 1.00 98.75 106 HIS A N 1
ATOM 783 C CA . HIS A 1 106 ? -6.038 0.667 -6.097 1.00 98.75 106 HIS A CA 1
ATOM 784 C C . HIS A 1 106 ? -7.214 1.509 -5.595 1.00 98.75 106 HIS A C 1
ATOM 786 O O . HIS A 1 106 ? -8.349 1.044 -5.665 1.00 98.75 106 HIS A O 1
ATOM 792 N N . LEU A 1 107 ? -6.995 2.757 -5.167 1.00 98.62 107 LEU A N 1
ATOM 793 C CA . LEU A 1 107 ? -8.077 3.661 -4.755 1.00 98.62 107 LEU A CA 1
ATOM 794 C C . LEU A 1 107 ? -9.118 3.859 -5.872 1.00 98.62 107 LEU A C 1
ATOM 796 O O . LEU A 1 107 ? -10.325 3.828 -5.608 1.00 98.62 107 LEU A O 1
ATOM 800 N N . LEU A 1 108 ? -8.665 4.007 -7.122 1.00 98.50 108 LEU A N 1
ATOM 801 C CA . LEU A 1 108 ? -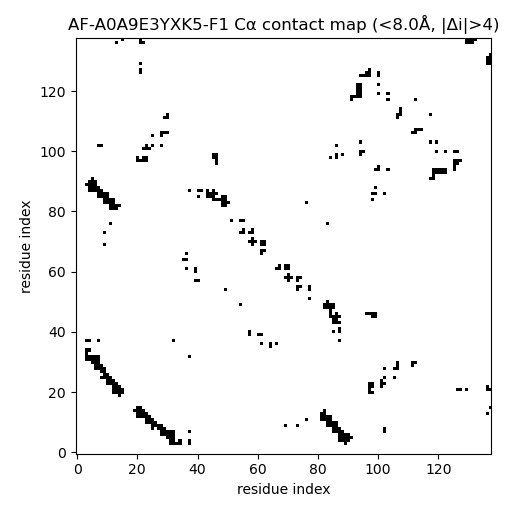9.537 4.071 -8.300 1.00 98.50 108 LEU A CA 1
ATOM 802 C C . LEU A 1 108 ? -10.266 2.746 -8.550 1.00 98.50 108 LEU A C 1
ATOM 804 O O . LEU A 1 108 ? -11.487 2.727 -8.712 1.00 98.50 108 LEU A O 1
ATOM 808 N N . SER A 1 109 ? -9.534 1.632 -8.554 1.00 98.44 109 SER A N 1
ATOM 809 C CA . SER A 1 109 ? -10.079 0.307 -8.885 1.00 98.44 109 SER A CA 1
ATOM 810 C C . SER A 1 109 ? -11.066 -0.204 -7.828 1.00 98.44 109 SER A C 1
ATOM 812 O O . SER A 1 109 ? -12.081 -0.815 -8.163 1.00 98.44 109 SER A O 1
ATOM 814 N N . HIS A 1 110 ? -10.839 0.131 -6.555 1.00 98.06 110 HIS A N 1
ATOM 815 C CA . HIS A 1 110 ? -11.766 -0.121 -5.447 1.00 98.06 110 HIS A CA 1
ATOM 816 C C . HIS A 1 110 ? -12.939 0.869 -5.411 1.00 98.06 110 HIS A C 1
ATOM 818 O O . HIS A 1 110 ? -13.839 0.723 -4.583 1.00 98.06 110 HIS A O 1
ATOM 824 N N . ARG A 1 111 ? -12.970 1.857 -6.318 1.00 98.12 111 ARG A N 1
ATOM 825 C CA . ARG A 1 111 ? -13.985 2.922 -6.390 1.00 98.12 111 ARG A CA 1
ATOM 826 C C . ARG A 1 111 ? -14.065 3.780 -5.123 1.00 98.12 111 ARG A C 1
ATOM 828 O O . ARG A 1 111 ? -15.094 4.402 -4.870 1.00 98.12 111 ARG A O 1
ATOM 835 N N . LEU A 1 112 ? -12.984 3.829 -4.346 1.00 98.00 112 LEU A N 1
ATOM 836 C CA . LEU A 1 112 ? -12.834 4.753 -3.218 1.00 98.00 112 LEU A CA 1
ATOM 837 C C . LEU A 1 112 ? -12.664 6.190 -3.716 1.00 98.00 112 LEU A C 1
ATOM 839 O O . LEU A 1 112 ? -13.032 7.143 -3.036 1.00 98.00 112 LEU A O 1
ATOM 843 N N . VAL A 1 113 ? -12.154 6.326 -4.940 1.00 97.75 113 VAL A N 1
ATOM 844 C CA . VAL A 1 113 ? -11.990 7.586 -5.653 1.00 97.75 113 VAL A CA 1
ATOM 845 C C . VAL A 1 113 ? -12.506 7.408 -7.086 1.00 97.75 113 VAL A C 1
ATOM 847 O O . VAL A 1 113 ? -12.427 6.323 -7.661 1.00 97.75 113 VAL A O 1
ATOM 850 N N . LYS A 1 114 ? -13.083 8.461 -7.675 1.00 98.00 114 LYS A N 1
ATOM 851 C CA . L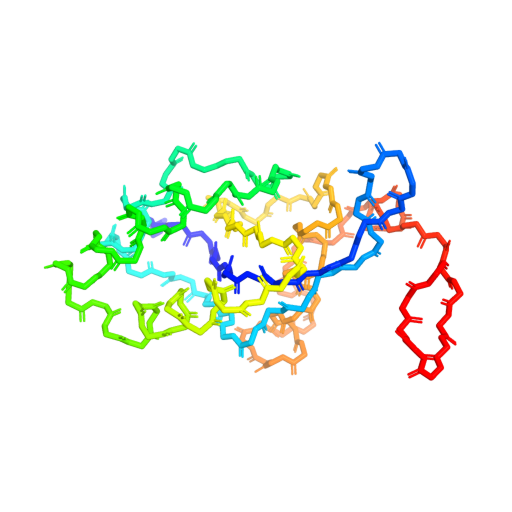YS A 1 114 ? -13.556 8.456 -9.073 1.00 98.00 114 LYS A CA 1
ATOM 852 C C . LYS A 1 114 ? -12.404 8.748 -10.045 1.00 98.00 114 LYS A C 1
ATOM 854 O O . LYS A 1 114 ? -11.409 9.339 -9.626 1.00 98.00 114 LYS A O 1
ATOM 859 N N . PRO A 1 115 ? -12.547 8.441 -11.350 1.00 97.94 115 PRO A N 1
ATOM 860 C CA . PRO A 1 115 ? -11.666 9.006 -12.371 1.00 97.94 115 PRO A CA 1
ATOM 861 C C . PRO A 1 115 ? -11.534 10.527 -12.205 1.00 97.94 115 PRO A C 1
ATOM 863 O O . PRO A 1 115 ? -12.526 11.201 -11.926 1.00 97.94 115 PRO A O 1
ATOM 866 N N . HIS A 1 116 ? -10.310 11.044 -12.346 1.00 96.31 116 HIS A N 1
ATOM 867 C CA . HIS A 1 116 ? -9.931 12.438 -12.054 1.00 96.31 116 HIS A CA 1
ATOM 868 C C . HIS A 1 116 ? -10.065 12.879 -10.583 1.00 96.31 116 HIS A C 1
ATOM 870 O O . HIS A 1 116 ? -9.987 14.069 -10.299 1.00 96.31 116 HIS A O 1
ATOM 876 N N . GLY A 1 117 ? -10.264 11.949 -9.643 1.00 96.38 117 GLY A N 1
ATOM 877 C CA . GLY A 1 117 ? -10.385 12.252 -8.213 1.00 96.38 117 GLY A CA 1
ATOM 878 C C . GLY A 1 117 ? -9.096 12.101 -7.397 1.00 96.38 117 GLY A C 1
ATOM 879 O O . GLY A 1 117 ? -9.145 12.310 -6.191 1.00 96.38 117 GLY A O 1
ATOM 880 N N . THR A 1 118 ? -7.979 11.711 -8.016 1.00 97.88 118 THR A N 1
ATOM 881 C CA . THR A 1 118 ? -6.648 11.681 -7.387 1.00 97.88 118 THR A CA 1
ATOM 882 C C . THR A 1 118 ? -5.586 12.149 -8.379 1.00 97.88 118 THR A C 1
ATOM 884 O O . THR A 1 118 ? -5.728 11.932 -9.588 1.00 97.88 118 THR A O 1
ATOM 887 N N . ASN A 1 119 ? -4.531 12.794 -7.885 1.00 98.12 119 ASN A N 1
ATOM 888 C CA . ASN A 1 119 ? -3.415 13.254 -8.700 1.00 98.12 119 ASN A CA 1
ATOM 889 C C . ASN A 1 119 ? -2.539 12.077 -9.167 1.00 98.12 119 ASN A C 1
ATOM 891 O O . ASN A 1 119 ? -1.956 11.368 -8.346 1.00 98.12 119 ASN A O 1
ATOM 895 N N . LEU A 1 120 ? -2.443 11.896 -10.486 1.00 98.25 120 LEU A N 1
ATOM 896 C CA . LEU A 1 120 ? -1.634 10.877 -11.167 1.00 98.25 120 LEU A CA 1
ATOM 897 C C . LEU A 1 120 ? -0.596 11.503 -12.116 1.00 98.25 120 LEU A C 1
ATOM 899 O O . LEU A 1 120 ? -0.142 10.857 -13.063 1.00 98.25 120 LEU A O 1
ATOM 903 N N . GLU A 1 121 ? -0.251 12.776 -11.927 1.00 98.50 121 GLU A N 1
ATOM 904 C CA . GLU A 1 121 ? 0.815 13.414 -12.699 1.00 98.50 121 GLU A CA 1
ATOM 905 C C . GLU A 1 121 ? 2.128 12.629 -12.536 1.00 98.50 121 GLU A C 1
ATOM 907 O O . GLU A 1 121 ? 2.453 12.163 -11.449 1.00 98.50 121 GLU A O 1
ATOM 912 N N . GLY A 1 122 ? 2.861 12.416 -13.631 1.00 96.69 122 GLY A N 1
ATOM 913 C CA . GLY A 1 122 ? 4.131 11.682 -13.597 1.00 96.69 122 GLY A CA 1
ATOM 914 C C . GLY A 1 122 ? 4.028 10.168 -13.356 1.00 96.69 122 GLY A C 1
ATOM 915 O O . GLY A 1 122 ? 5.066 9.514 -13.329 1.00 96.69 122 GLY A O 1
ATOM 916 N N . LEU A 1 123 ? 2.822 9.586 -13.260 1.00 97.50 123 LEU A N 1
ATOM 917 C CA . LEU A 1 123 ? 2.603 8.171 -12.908 1.00 97.50 123 LEU A CA 1
ATOM 918 C C . LEU A 1 123 ? 3.472 7.178 -13.704 1.00 97.50 123 LEU A C 1
ATOM 920 O O . LEU A 1 123 ? 4.050 6.261 -13.129 1.00 97.50 123 LEU A O 1
ATOM 924 N N . PHE A 1 124 ? 3.598 7.365 -15.020 1.00 96.88 124 PHE A N 1
ATOM 925 C CA . PHE A 1 124 ? 4.401 6.479 -15.875 1.00 96.88 124 PHE A CA 1
ATOM 926 C C . PHE A 1 124 ? 5.906 6.540 -15.589 1.00 96.88 124 PHE A C 1
ATOM 928 O O . PHE A 1 124 ? 6.614 5.598 -15.916 1.00 96.88 124 PHE A O 1
ATOM 935 N N . GLY A 1 125 ? 6.402 7.634 -15.005 1.00 96.38 125 GLY A N 1
ATOM 936 C CA . GLY A 1 125 ? 7.800 7.746 -14.590 1.00 96.38 125 GLY A CA 1
ATOM 937 C C . GLY A 1 125 ? 8.111 6.946 -13.325 1.00 96.38 125 GLY A C 1
ATOM 938 O O . GLY A 1 125 ? 9.251 6.535 -13.144 1.00 96.38 125 GLY A O 1
ATOM 939 N N . ALA A 1 126 ? 7.103 6.707 -12.479 1.00 95.25 126 ALA A N 1
ATOM 940 C CA . ALA A 1 126 ? 7.240 5.910 -11.264 1.00 95.25 126 ALA A CA 1
ATOM 941 C C . ALA A 1 126 ? 7.101 4.402 -11.526 1.00 95.25 126 ALA A C 1
ATOM 943 O O . ALA A 1 126 ? 7.707 3.609 -10.818 1.00 95.25 126 ALA A O 1
ATOM 944 N N . LEU A 1 127 ? 6.305 3.993 -12.522 1.00 97.56 127 LEU A N 1
ATOM 945 C CA . LEU A 1 127 ? 6.005 2.582 -12.783 1.00 97.56 127 LEU A CA 1
ATOM 946 C C . LEU A 1 127 ? 7.044 1.934 -13.719 1.00 97.56 127 LEU A C 1
ATOM 948 O O . LEU A 1 127 ? 7.126 2.324 -14.888 1.00 97.56 127 LEU A O 1
ATOM 952 N N . PRO A 1 128 ? 7.804 0.918 -13.264 1.00 96.88 128 PRO A N 1
ATOM 953 C CA . PRO A 1 128 ? 8.728 0.199 -14.130 1.00 96.88 128 PRO A CA 1
ATOM 954 C C . PRO A 1 128 ? 7.976 -0.630 -15.178 1.00 96.88 128 PRO A C 1
ATOM 956 O O . PRO A 1 128 ? 6.826 -1.032 -14.992 1.00 96.88 128 PRO A O 1
ATOM 959 N N . ASN A 1 129 ? 8.648 -0.932 -16.290 1.00 97.06 129 ASN A N 1
ATOM 960 C CA . ASN A 1 129 ? 8.152 -1.927 -17.235 1.00 97.06 129 ASN A CA 1
ATOM 961 C C . ASN A 1 129 ? 8.435 -3.331 -16.683 1.00 97.06 129 ASN A C 1
ATOM 963 O O . ASN A 1 129 ? 9.593 -3.667 -16.443 1.00 97.06 129 ASN A O 1
ATOM 967 N N . VAL A 1 130 ? 7.388 -4.135 -16.509 1.00 97.38 130 VAL A N 1
ATOM 968 C CA . VAL A 1 130 ? 7.430 -5.433 -15.815 1.00 97.38 130 VAL A CA 1
ATOM 969 C C . VAL A 1 130 ? 6.930 -6.538 -16.740 1.00 97.38 130 VAL A C 1
ATOM 971 O O . VAL A 1 130 ? 5.973 -6.333 -17.496 1.00 97.38 130 VAL A O 1
ATOM 974 N N . ALA A 1 131 ? 7.544 -7.721 -16.673 1.00 97.50 131 ALA A N 1
ATOM 975 C CA . ALA A 1 131 ? 6.988 -8.910 -17.302 1.00 97.50 131 ALA A CA 1
ATOM 976 C C . ALA A 1 131 ? 5.991 -9.583 -16.347 1.00 97.50 131 ALA A C 1
ATOM 978 O O . ALA A 1 131 ? 6.343 -10.020 -15.254 1.00 97.50 131 ALA A O 1
ATOM 979 N N . TRP A 1 132 ? 4.731 -9.688 -16.770 1.00 96.94 132 TRP A N 1
ATOM 980 C CA . TRP A 1 132 ? 3.672 -10.330 -15.990 1.00 96.94 132 TRP A CA 1
ATOM 981 C C . TRP A 1 132 ? 3.533 -11.800 -16.388 1.00 96.94 132 TRP A C 1
ATOM 983 O O . TRP A 1 132 ? 3.147 -12.104 -17.519 1.00 96.94 132 TRP A O 1
ATOM 993 N N . THR A 1 133 ? 3.851 -12.710 -15.467 1.00 97.19 133 THR A N 1
ATOM 994 C CA . THR A 1 133 ? 3.828 -14.165 -15.694 1.00 97.19 133 THR A CA 1
ATOM 995 C C . THR A 1 133 ? 2.851 -14.874 -14.755 1.00 97.19 133 THR A C 1
ATOM 997 O O . THR A 1 133 ? 2.260 -14.250 -13.875 1.00 97.19 133 THR A O 1
ATOM 1000 N N . SER A 1 134 ? 2.676 -16.191 -14.919 1.00 96.25 134 SER A N 1
ATOM 1001 C CA . SER A 1 134 ? 1.890 -17.011 -13.981 1.00 96.25 134 SER A CA 1
ATOM 1002 C C . SER A 1 134 ? 2.474 -17.043 -12.569 1.00 96.25 134 SER A C 1
ATOM 1004 O O . SER A 1 134 ? 1.727 -17.236 -11.617 1.00 96.25 134 SER A O 1
ATOM 1006 N N . GLU A 1 135 ? 3.784 -16.830 -12.442 1.00 93.88 135 GLU A N 1
ATOM 1007 C CA . GLU A 1 135 ? 4.498 -16.812 -11.162 1.00 93.88 135 GLU A CA 1
ATOM 1008 C C . GLU A 1 135 ? 4.493 -15.420 -10.506 1.00 93.88 135 GLU A C 1
ATOM 1010 O O . GLU A 1 135 ? 5.007 -15.257 -9.403 1.00 93.88 135 GLU A O 1
ATOM 1015 N N . GLY A 1 136 ? 3.918 -14.413 -11.176 1.00 94.25 136 GLY A N 1
ATOM 1016 C CA . GLY A 1 136 ? 3.923 -13.017 -10.746 1.00 94.25 136 GLY A CA 1
ATOM 1017 C C . GLY A 1 136 ? 4.797 -12.114 -11.620 1.00 94.25 136 GLY A C 1
ATOM 1018 O O . GLY A 1 136 ? 5.130 -12.450 -12.765 1.00 94.25 136 GLY A O 1
ATOM 1019 N N . ALA A 1 137 ? 5.106 -10.936 -11.078 1.00 93.88 137 ALA A N 1
ATOM 1020 C CA . ALA A 1 137 ? 5.980 -9.938 -11.684 1.00 93.88 137 ALA A CA 1
ATOM 1021 C C . ALA A 1 137 ? 7.448 -10.389 -11.625 1.00 93.88 137 ALA A C 1
ATOM 1023 O O . ALA A 1 137 ? 7.936 -10.747 -10.552 1.00 93.88 137 ALA A O 1
ATOM 1024 N N . ILE A 1 138 ? 8.139 -10.356 -12.771 1.00 87.44 138 ILE A N 1
ATOM 1025 C CA . ILE A 1 138 ? 9.580 -10.641 -12.897 1.00 87.44 138 ILE A CA 1
ATOM 1026 C C . ILE A 1 138 ? 10.309 -9.577 -13.719 1.00 87.44 138 ILE A C 1
ATOM 1028 O O . ILE A 1 138 ? 9.661 -8.923 -14.576 1.00 87.44 138 ILE A O 1
#

Mean predicted aligned error: 3.11 Å

Foldseek 3Di:
DPQFFQWKFKWFAAADPVRATQATDGPDIDGRDDVQLCVLCVPFDQGDFDDLVSLQSSLVSCVVSVVPVVSVVSVVCSPDPTTIGMHIGRDLDADPARSSLNSVVVCPVVVVADVVRGDNPCSVVRHDDWDQDPVGTD

Radius of gyration: 14.51 Å; Cα contacts (8 Å, |Δi|>4): 238; chains: 1; bounding box: 32×38×38 Å

Secondary structure (DSSP, 8-state):
--SS-SEEEEEEEEE-TTS-EEEEE-SS-EES--HHHHHHHTT--SSSPPPHHHHHHHHHHHHHTT-HHHHHHHHHHTT-SS-EEEEEESS-PPP-SHHHHHHHHHHHHTTSS-TTSS--TTHHHHSPP--EETTEE-

Solvent-accessible surface area (backbone atoms only — not comparable to full-atom values): 7967 Å² total; per-residue (Å²): 132,77,98,52,40,41,29,36,31,60,25,43,34,45,62,52,100,86,71,46,70,68,51,47,49,54,91,66,65,36,70,57,46,54,68,69,57,49,66,73,46,66,85,52,52,50,83,49,64,54,50,74,64,56,44,50,51,46,22,53,49,30,46,73,69,64,40,55,68,61,19,50,49,40,57,54,53,72,74,48,94,56,54,31,35,46,34,68,34,62,57,78,54,56,38,85,37,42,49,48,40,37,49,56,53,46,35,42,75,72,62,75,32,56,92,91,61,65,51,59,56,63,42,74,79,35,50,68,93,68,49,83,51,97,92,42,81,93